Protein AF-A0A0C2C5H7-F1 (afdb_monomer_lite)

Structure (mmCIF, N/CA/C/O backbone):
data_AF-A0A0C2C5H7-F1
#
_entry.id   AF-A0A0C2C5H7-F1
#
loop_
_atom_site.group_PDB
_atom_site.id
_atom_site.type_symbol
_atom_site.label_atom_id
_atom_site.label_alt_id
_atom_site.label_comp_id
_atom_site.label_asym_id
_atom_site.label_entity_id
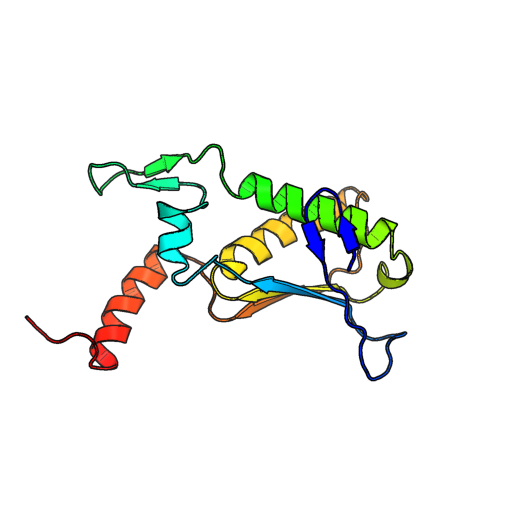_atom_site.label_seq_id
_atom_site.pdbx_PDB_ins_code
_atom_site.Cartn_x
_atom_site.Cartn_y
_atom_site.Cartn_z
_atom_site.occupancy
_atom_site.B_iso_or_equiv
_atom_site.auth_seq_id
_atom_site.auth_comp_id
_atom_site.auth_asym_id
_atom_site.auth_atom_id
_atom_site.pdbx_PDB_model_num
ATOM 1 N N . MET A 1 1 ? -20.320 2.609 -4.267 1.00 34.03 1 MET A N 1
ATOM 2 C CA . MET A 1 1 ? -19.241 3.457 -4.815 1.00 34.03 1 MET A CA 1
ATOM 3 C C . MET A 1 1 ? -19.063 4.592 -3.831 1.00 34.03 1 MET A C 1
ATOM 5 O O . MET A 1 1 ? -20.042 5.288 -3.596 1.00 34.03 1 MET A O 1
ATOM 9 N N . VAL A 1 2 ? -17.906 4.703 -3.179 1.00 46.53 2 VAL A N 1
ATOM 10 C CA . VAL A 1 2 ? -17.656 5.758 -2.181 1.00 46.53 2 VAL A CA 1
ATOM 11 C C . VAL A 1 2 ? -16.604 6.710 -2.721 1.00 46.53 2 VAL A C 1
ATOM 13 O O . VAL A 1 2 ? -15.557 6.273 -3.198 1.00 46.53 2 VAL A O 1
ATOM 16 N N . LEU A 1 3 ? -16.923 8.002 -2.671 1.00 36.12 3 LEU A N 1
ATOM 17 C CA . LEU A 1 3 ? -16.026 9.099 -3.013 1.00 36.12 3 LEU A CA 1
ATOM 18 C C . LEU A 1 3 ? -15.372 9.596 -1.721 1.00 36.12 3 LEU A C 1
ATOM 20 O O . LEU A 1 3 ? -16.047 10.167 -0.869 1.00 36.12 3 LEU A O 1
ATOM 24 N N . THR A 1 4 ? -14.069 9.389 -1.579 1.00 53.34 4 THR A N 1
ATOM 25 C CA . THR A 1 4 ? -13.258 9.946 -0.483 1.00 53.34 4 THR A CA 1
ATOM 26 C C . THR A 1 4 ? -12.302 10.963 -1.085 1.00 53.34 4 THR A C 1
ATOM 28 O O . THR A 1 4 ? -11.502 10.564 -1.922 1.00 53.34 4 THR A O 1
ATOM 31 N N . ARG A 1 5 ? -12.418 12.258 -0.749 1.00 55.91 5 ARG A N 1
ATOM 32 C CA . ARG A 1 5 ? -11.553 13.374 -1.217 1.00 55.91 5 ARG A CA 1
ATOM 33 C C . ARG A 1 5 ? -10.880 13.174 -2.598 1.00 55.91 5 ARG A C 1
ATOM 35 O O . ARG A 1 5 ? -9.675 13.345 -2.738 1.00 55.91 5 ARG A O 1
ATOM 42 N N . GLY A 1 6 ? -11.661 12.822 -3.625 1.00 53.81 6 GLY A N 1
ATOM 43 C CA . GLY A 1 6 ? -11.188 12.669 -5.012 1.00 53.81 6 GLY A CA 1
ATOM 44 C C . GLY A 1 6 ? -10.783 11.254 -5.459 1.00 53.81 6 GLY A C 1
ATOM 45 O O . GLY A 1 6 ? -10.588 11.046 -6.652 1.00 53.81 6 GLY A O 1
ATOM 46 N N . ALA A 1 7 ? -10.725 10.269 -4.562 1.00 62.41 7 ALA A N 1
ATOM 47 C CA . ALA A 1 7 ? -10.512 8.862 -4.893 1.00 62.41 7 ALA A CA 1
ATOM 48 C C . ALA A 1 7 ? -11.844 8.104 -5.001 1.00 62.41 7 ALA A C 1
ATOM 50 O O . ALA A 1 7 ? -12.708 8.177 -4.119 1.00 62.41 7 ALA A O 1
ATOM 51 N N . LEU A 1 8 ? -11.995 7.352 -6.092 1.00 61.34 8 LEU A N 1
ATOM 52 C CA . LEU A 1 8 ? -13.116 6.447 -6.296 1.00 61.34 8 LEU A CA 1
ATOM 53 C C . LEU A 1 8 ? -12.782 5.075 -5.713 1.00 61.34 8 LEU A C 1
ATOM 55 O O . LEU A 1 8 ? -11.837 4.430 -6.161 1.00 61.34 8 LEU A O 1
ATOM 59 N N . SER A 1 9 ? -13.588 4.598 -4.766 1.00 69.94 9 SER A N 1
ATOM 60 C CA . SER A 1 9 ? -13.434 3.251 -4.212 1.00 69.94 9 SER A CA 1
ATOM 61 C C . SER A 1 9 ? -14.691 2.398 -4.395 1.00 69.94 9 SER A C 1
ATOM 63 O O . SER A 1 9 ? -15.840 2.870 -4.363 1.00 69.94 9 SER A O 1
ATOM 65 N N . ARG A 1 10 ? -14.466 1.095 -4.594 1.00 73.94 10 ARG A N 1
ATOM 66 C CA . ARG A 1 10 ? -15.503 0.062 -4.597 1.00 73.94 10 ARG A CA 1
ATOM 67 C C . ARG A 1 10 ? -15.180 -0.960 -3.514 1.00 73.94 10 ARG A C 1
ATOM 69 O O . ARG A 1 10 ? -14.193 -1.675 -3.620 1.00 73.94 10 ARG A O 1
ATOM 76 N N . LEU A 1 11 ? -16.047 -1.037 -2.510 1.00 84.00 11 LEU A N 1
ATOM 77 C CA . LEU A 1 11 ? -16.035 -2.094 -1.507 1.00 84.00 11 LEU A CA 1
ATOM 78 C C . LEU A 1 11 ? -16.887 -3.270 -1.998 1.00 84.00 11 LEU A C 1
ATOM 80 O O . LEU A 1 11 ? -17.994 -3.066 -2.503 1.00 84.00 11 LEU A O 1
ATOM 84 N N . VAL A 1 12 ? -16.366 -4.483 -1.852 1.00 82.94 12 VAL A N 1
ATOM 85 C CA . VAL A 1 12 ? -17.088 -5.739 -2.079 1.00 8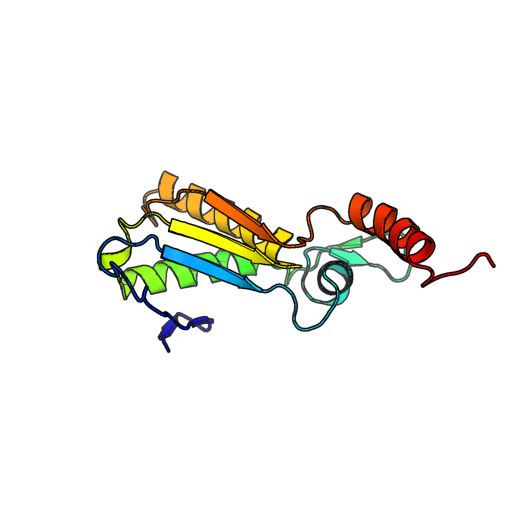2.94 12 VAL A CA 1
ATOM 86 C C . VAL A 1 12 ? -16.851 -6.607 -0.851 1.00 82.94 12 VAL A C 1
ATOM 88 O O . VAL A 1 12 ? -15.703 -6.880 -0.508 1.00 82.94 12 VAL A O 1
ATOM 91 N N . GLU A 1 13 ? -17.921 -6.988 -0.158 1.00 86.81 13 GLU A N 1
ATOM 92 C CA . GLU A 1 13 ? -17.813 -7.807 1.048 1.00 86.81 13 GLU A CA 1
ATOM 93 C C . GLU A 1 13 ? -17.568 -9.282 0.715 1.00 86.81 13 GLU A C 1
ATOM 95 O O . GLU A 1 13 ? -17.927 -9.771 -0.360 1.00 86.81 13 GLU A O 1
ATOM 100 N N . SER A 1 14 ? -16.962 -10.000 1.662 1.00 86.88 14 SER A N 1
ATOM 101 C CA . SER A 1 14 ? -16.786 -11.445 1.550 1.00 86.88 14 SER A CA 1
ATOM 102 C C . SER A 1 14 ? -18.140 -12.148 1.442 1.00 86.88 14 SER A C 1
ATOM 104 O O . SER A 1 14 ? -19.055 -11.862 2.212 1.00 86.88 14 SER A O 1
ATOM 106 N N . GLN A 1 15 ? -18.242 -13.125 0.540 1.00 83.69 15 GLN A N 1
ATOM 107 C CA . GLN A 1 15 ? -19.446 -13.951 0.388 1.00 83.69 15 GLN A CA 1
ATOM 108 C C . GLN A 1 15 ? -19.703 -14.837 1.617 1.00 83.69 15 GLN A C 1
ATOM 110 O O . GLN A 1 15 ? -20.844 -15.191 1.891 1.00 83.69 15 GLN A O 1
ATOM 115 N N . ASN A 1 16 ? -18.649 -15.152 2.379 1.00 81.00 16 ASN A N 1
ATOM 116 C CA . ASN A 1 16 ? -18.713 -15.949 3.600 1.00 81.00 16 ASN A CA 1
ATOM 117 C C . ASN A 1 16 ? -18.083 -15.180 4.764 1.00 81.00 16 ASN A C 1
ATOM 119 O O . ASN A 1 16 ? -17.002 -14.606 4.622 1.00 81.00 16 ASN A O 1
ATOM 123 N N . TYR A 1 17 ? -18.736 -15.189 5.927 1.00 86.31 17 TYR A N 1
ATOM 124 C CA . TYR A 1 17 ? -18.222 -14.567 7.154 1.00 86.31 17 TYR A CA 1
ATOM 125 C C . TYR A 1 17 ? -17.851 -13.078 7.000 1.00 86.31 17 TYR A C 1
ATOM 127 O O . TYR A 1 17 ? -16.843 -12.624 7.539 1.00 86.31 17 TYR A O 1
ATOM 135 N N . ALA A 1 18 ? -18.664 -12.284 6.289 1.00 83.44 18 ALA A N 1
ATOM 136 C CA . ALA A 1 18 ? -18.424 -10.847 6.080 1.00 83.44 18 ALA A CA 1
ATOM 137 C C . ALA A 1 18 ? -18.148 -10.073 7.391 1.00 83.44 18 ALA A C 1
ATOM 139 O O . ALA A 1 18 ? -17.342 -9.139 7.429 1.00 83.44 18 ALA A O 1
ATOM 140 N N . SER A 1 19 ? -18.749 -10.509 8.505 1.00 85.88 19 SER A N 1
ATOM 141 C CA . SER A 1 19 ? -18.575 -9.932 9.842 1.00 85.88 19 SER A CA 1
ATOM 142 C C . SER A 1 19 ? -17.256 -10.287 10.553 1.00 85.88 19 SER A C 1
ATOM 144 O O . SER A 1 19 ? -16.946 -9.652 11.561 1.00 85.88 19 SER A O 1
ATOM 146 N N . THR A 1 20 ? -16.446 -11.217 10.035 1.00 89.00 20 THR A N 1
ATOM 147 C CA . THR A 1 20 ? -15.126 -11.560 10.614 1.00 89.00 20 THR A CA 1
ATOM 148 C C . THR A 1 20 ? -13.974 -11.628 9.608 1.00 89.00 20 THR A C 1
ATOM 150 O O . THR A 1 20 ? -12.822 -11.528 10.021 1.00 89.00 20 THR A O 1
ATOM 153 N N . ALA A 1 21 ? -14.256 -11.708 8.304 1.00 92.69 21 ALA A N 1
ATOM 154 C CA . ALA A 1 21 ? -13.246 -11.736 7.249 1.00 92.69 21 ALA A CA 1
ATOM 155 C C . ALA A 1 21 ? -12.252 -10.548 7.319 1.00 92.69 21 ALA A C 1
ATOM 157 O O . ALA A 1 21 ? -12.647 -9.435 7.698 1.00 92.69 21 ALA A O 1
ATOM 158 N N . PRO A 1 22 ? -10.977 -10.750 6.941 1.00 94.31 22 PRO A N 1
ATOM 159 C CA . PRO A 1 22 ? -10.012 -9.665 6.783 1.00 94.31 22 PRO A CA 1
ATOM 160 C C . PRO A 1 22 ? -10.461 -8.621 5.756 1.00 94.31 22 PRO A C 1
ATOM 162 O O . PRO A 1 22 ? -11.213 -8.922 4.828 1.00 94.31 22 PRO A O 1
ATOM 165 N N . LEU A 1 23 ? -9.956 -7.397 5.901 1.00 94.25 23 LEU A N 1
ATOM 166 C CA . LEU A 1 23 ? -10.095 -6.339 4.907 1.00 94.25 23 LEU A CA 1
ATOM 167 C C . LEU A 1 23 ? -8.826 -6.270 4.054 1.00 94.25 23 LEU A C 1
ATOM 169 O O . LEU A 1 23 ? -7.713 -6.177 4.573 1.00 94.25 23 LEU A O 1
ATOM 173 N N . LEU A 1 24 ? -9.003 -6.261 2.737 1.00 92.00 24 LEU A N 1
ATOM 174 C CA . LEU A 1 24 ? -7.912 -6.197 1.775 1.00 92.00 24 LEU A CA 1
ATOM 175 C C . LEU A 1 24 ? -8.086 -4.975 0.873 1.00 92.00 24 LEU A C 1
ATOM 177 O O . LEU A 1 24 ? -9.121 -4.808 0.230 1.00 92.00 24 LEU A O 1
ATOM 181 N N . LEU A 1 25 ? -7.060 -4.126 0.827 1.00 90.56 25 LEU A N 1
ATOM 182 C CA . LEU A 1 25 ? -6.942 -3.048 -0.150 1.00 90.56 25 LEU A CA 1
ATOM 183 C C . LEU A 1 25 ? -6.162 -3.559 -1.363 1.00 90.56 25 LEU A C 1
ATOM 185 O O . LEU A 1 25 ? -5.070 -4.100 -1.200 1.00 90.56 25 LEU A O 1
ATOM 189 N N . TRP A 1 26 ? -6.701 -3.361 -2.564 1.00 81.44 26 TRP A N 1
ATOM 190 C CA . TRP A 1 26 ? -6.034 -3.691 -3.824 1.00 81.44 26 TRP A CA 1
ATOM 191 C C . TRP A 1 26 ? -5.673 -2.422 -4.599 1.00 81.44 26 TRP A C 1
ATOM 193 O O . TRP A 1 26 ? -6.548 -1.605 -4.890 1.00 81.44 26 TRP A O 1
ATOM 203 N N . LEU A 1 27 ? -4.397 -2.280 -4.960 1.00 80.19 27 LEU A N 1
ATOM 204 C CA . LEU A 1 27 ? -3.866 -1.185 -5.769 1.00 80.19 27 LEU A CA 1
ATOM 205 C C . LEU A 1 27 ? -3.249 -1.737 -7.057 1.00 80.19 27 LEU A C 1
ATOM 207 O O . LEU A 1 27 ? -2.208 -2.395 -7.034 1.00 80.19 27 LEU A O 1
ATOM 211 N N . ASN A 1 28 ? -3.865 -1.434 -8.195 1.00 70.62 28 ASN A N 1
ATOM 212 C CA . ASN A 1 28 ? -3.220 -1.670 -9.484 1.00 70.62 28 ASN A CA 1
ATOM 213 C C . ASN A 1 28 ? -2.093 -0.652 -9.703 1.00 70.62 28 ASN A C 1
ATOM 215 O O . ASN A 1 28 ? -2.168 0.474 -9.214 1.00 70.62 28 ASN A O 1
ATOM 219 N N . GLY A 1 29 ? -1.063 -1.044 -10.452 1.00 69.81 29 GLY A N 1
ATOM 220 C CA . GLY A 1 29 ? -0.093 -0.115 -11.026 1.00 69.81 29 GLY A CA 1
ATOM 221 C C . GLY A 1 29 ? -0.657 0.681 -12.211 1.00 69.81 29 GLY A C 1
ATOM 222 O O . GLY A 1 29 ? -1.865 0.710 -12.432 1.00 69.81 29 GLY A O 1
ATOM 223 N N . GLY A 1 30 ? 0.220 1.263 -13.034 1.00 63.66 30 GLY A N 1
ATOM 224 C CA . GLY A 1 30 ? -0.190 1.956 -14.268 1.00 63.66 30 GLY A CA 1
ATOM 225 C C . GLY A 1 30 ? -0.950 3.272 -14.029 1.00 63.66 30 GLY A C 1
ATOM 226 O O . GLY A 1 30 ? -1.109 3.686 -12.880 1.00 63.66 30 GLY A O 1
ATOM 227 N N . PRO A 1 31 ? -1.366 3.969 -15.104 1.00 46.75 31 PRO A N 1
ATOM 228 C CA . PRO A 1 31 ? -2.284 3.439 -16.117 1.00 46.75 31 PRO A CA 1
ATOM 229 C C . PRO A 1 31 ? -1.599 2.979 -17.415 1.00 46.75 31 PRO A C 1
ATOM 231 O O . PRO A 1 31 ? -1.055 3.782 -18.156 1.00 46.75 31 PRO A O 1
ATOM 234 N N . GLY A 1 32 ? -1.717 1.687 -17.742 1.00 45.31 32 GLY A N 1
ATOM 235 C CA . GLY A 1 32 ? -1.314 1.151 -19.049 1.00 45.31 32 GLY A CA 1
ATOM 236 C C . GLY A 1 32 ? 0.182 0.833 -19.200 1.00 45.31 32 GLY A C 1
ATOM 237 O O . GLY A 1 32 ? 0.940 1.594 -19.777 1.00 45.31 32 GLY A O 1
ATOM 238 N N . SER A 1 33 ? 0.572 -0.375 -18.785 1.00 49.62 33 SER A N 1
ATOM 239 C CA . SER A 1 33 ? 1.634 -1.169 -19.433 1.00 49.62 33 SER A CA 1
ATOM 240 C C . SER A 1 33 ? 3.068 -0.604 -19.480 1.00 49.62 33 SER A C 1
ATOM 242 O O . SER A 1 33 ? 3.615 -0.353 -20.548 1.00 49.62 33 SER A O 1
ATOM 244 N N . SER A 1 34 ? 3.720 -0.530 -18.315 1.00 46.66 34 SER A N 1
ATOM 245 C CA . SER A 1 34 ? 5.121 -0.926 -18.027 1.00 46.66 34 SER A CA 1
ATOM 246 C C . SER A 1 34 ? 5.575 -0.175 -16.783 1.00 46.66 34 SER A C 1
ATOM 248 O O . SER A 1 34 ? 5.738 1.043 -16.823 1.00 46.66 34 SER A O 1
ATOM 250 N N . SER A 1 35 ? 5.804 -0.878 -15.674 1.00 53.38 35 SER A N 1
ATOM 251 C CA . SER A 1 35 ? 6.094 -0.233 -14.388 1.00 53.38 35 SER A CA 1
ATOM 252 C C . SER A 1 35 ? 7.329 0.690 -14.426 1.00 53.38 35 SER A C 1
ATOM 254 O O . SER A 1 35 ? 7.355 1.710 -13.746 1.00 53.38 35 SER A O 1
ATOM 256 N N . VAL A 1 36 ? 8.319 0.394 -15.278 1.00 51.19 36 VAL A N 1
ATOM 257 C CA . VAL A 1 36 ? 9.514 1.236 -15.486 1.00 51.19 36 VAL A CA 1
ATOM 258 C C . VAL A 1 36 ? 9.212 2.498 -16.305 1.00 51.19 36 VAL A C 1
ATOM 260 O O . VAL A 1 36 ? 9.756 3.563 -16.014 1.00 51.19 36 VAL A O 1
ATOM 263 N N . TRP A 1 37 ? 8.324 2.403 -17.300 1.00 50.19 37 TRP A N 1
ATOM 264 C CA . TRP A 1 37 ? 7.886 3.555 -18.094 1.00 50.19 37 TRP A CA 1
ATOM 265 C C . TRP A 1 37 ? 7.047 4.490 -17.219 1.00 50.19 37 TRP A C 1
ATOM 267 O O . TRP A 1 37 ? 7.400 5.651 -17.047 1.00 50.19 37 TRP A O 1
ATOM 277 N N . GLY A 1 38 ? 6.056 3.961 -16.496 1.00 50.84 38 GLY A N 1
ATOM 278 C CA . GLY A 1 38 ? 5.284 4.752 -15.533 1.00 50.84 38 GLY A CA 1
ATOM 279 C C . GLY A 1 38 ? 6.146 5.466 -14.480 1.00 50.84 38 GLY A C 1
ATOM 280 O O . GLY A 1 38 ? 5.883 6.612 -14.114 1.00 50.84 38 GLY A O 1
ATOM 281 N N . MET A 1 39 ? 7.255 4.855 -14.051 1.00 54.50 39 MET A N 1
ATOM 282 C CA . MET A 1 39 ? 8.200 5.476 -13.115 1.00 54.50 39 MET A CA 1
ATOM 283 C C . MET A 1 39 ? 8.929 6.687 -13.703 1.00 54.50 39 MET A C 1
ATOM 285 O O . MET A 1 39 ? 9.029 7.723 -13.054 1.00 54.50 39 MET A O 1
ATOM 289 N N . LEU A 1 40 ? 9.480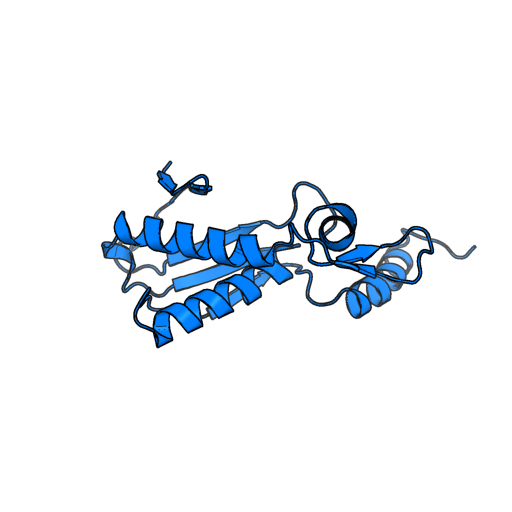 6.548 -14.908 1.00 51.38 40 LEU A N 1
ATOM 290 C CA . LEU A 1 40 ? 10.398 7.529 -15.492 1.00 51.38 40 LEU A CA 1
ATOM 291 C C . LEU A 1 40 ? 9.675 8.555 -16.370 1.00 51.38 40 LEU A C 1
ATOM 293 O O . LEU A 1 40 ? 10.127 9.692 -16.509 1.00 51.38 40 LEU A O 1
ATOM 297 N N . THR A 1 41 ? 8.540 8.186 -16.956 1.00 48.44 41 THR A N 1
ATOM 298 C CA . THR A 1 41 ? 7.830 8.976 -17.970 1.00 48.44 41 THR A CA 1
ATOM 299 C C . THR A 1 41 ? 6.371 9.264 -17.622 1.00 48.44 41 THR A C 1
ATOM 301 O O . THR A 1 41 ? 5.793 10.140 -18.264 1.00 48.44 41 THR A O 1
ATOM 304 N N . GLU A 1 42 ? 5.829 8.736 -16.518 1.00 54.72 42 GLU A N 1
ATOM 305 C CA . GLU A 1 42 ? 4.514 9.160 -16.005 1.00 54.72 42 GLU A CA 1
ATOM 306 C C . GLU A 1 42 ? 4.604 9.880 -14.663 1.00 54.72 42 GLU A C 1
ATOM 308 O O . GLU A 1 42 ? 4.446 11.093 -14.641 1.00 54.72 42 GLU A O 1
ATOM 313 N N . ASN A 1 43 ? 4.854 9.193 -13.547 1.00 51.66 43 ASN A N 1
ATOM 314 C CA . ASN A 1 43 ? 4.545 9.756 -12.226 1.00 51.66 43 ASN A CA 1
ATOM 315 C C . ASN A 1 43 ? 5.550 9.417 -11.110 1.00 51.66 43 ASN A C 1
ATOM 317 O O . ASN A 1 43 ? 5.360 9.809 -9.955 1.00 51.66 43 ASN A O 1
ATOM 321 N N . GLY A 1 44 ? 6.626 8.692 -11.418 1.00 56.09 44 GLY A N 1
ATOM 322 C CA . GLY A 1 44 ? 7.648 8.375 -10.425 1.00 56.09 44 GLY A CA 1
ATOM 323 C C . GLY A 1 44 ? 8.450 9.601 -9.967 1.00 56.09 44 GLY A C 1
ATOM 324 O O . GLY A 1 44 ? 8.318 10.695 -10.524 1.00 56.09 44 GLY A O 1
ATOM 325 N N . PRO A 1 45 ? 9.278 9.435 -8.920 1.00 56.03 45 PRO A N 1
ATOM 326 C CA . PRO A 1 45 ? 9.976 10.533 -8.253 1.00 56.03 45 PRO A CA 1
ATOM 327 C C . PRO A 1 45 ? 11.059 11.206 -9.092 1.00 56.03 45 PRO A C 1
ATOM 329 O O . PRO A 1 45 ? 11.486 12.309 -8.758 1.00 56.03 45 PRO A O 1
ATOM 332 N N . PHE A 1 46 ? 11.486 10.573 -10.182 1.00 63.62 46 PHE A N 1
ATOM 333 C CA . PHE A 1 46 ? 12.589 11.041 -11.004 1.00 63.62 46 PHE A CA 1
ATOM 334 C C . PHE A 1 46 ? 12.289 10.854 -12.488 1.00 63.62 46 PHE A C 1
ATOM 336 O O . PHE A 1 46 ? 11.678 9.867 -12.893 1.00 63.62 46 PHE A O 1
ATOM 343 N N . ARG A 1 47 ? 12.752 11.803 -13.298 1.00 65.44 47 ARG A N 1
ATOM 344 C CA . ARG A 1 47 ? 12.615 11.830 -14.755 1.00 65.44 47 ARG A CA 1
ATOM 345 C C . ARG A 1 47 ? 13.991 11.780 -15.414 1.00 65.44 47 ARG A C 1
ATOM 347 O O . ARG A 1 47 ? 14.912 12.410 -14.894 1.00 65.44 47 ARG A O 1
ATOM 354 N N . PRO A 1 48 ? 14.154 11.090 -16.551 1.00 67.44 48 PRO A N 1
ATOM 355 C CA . PRO A 1 48 ? 15.402 11.107 -17.297 1.00 67.44 48 PRO A CA 1
ATOM 356 C C . PRO A 1 48 ? 15.617 12.465 -17.969 1.00 67.44 48 PRO A C 1
ATOM 358 O O . PRO A 1 48 ? 14.718 13.013 -18.608 1.00 67.44 48 PRO A O 1
ATOM 361 N N . ASN A 1 49 ? 16.828 13.002 -17.841 1.00 74.50 49 ASN A N 1
ATOM 362 C CA . ASN A 1 49 ? 17.265 14.146 -18.631 1.00 74.50 49 ASN A CA 1
ATOM 363 C C . ASN A 1 49 ? 17.491 13.739 -20.094 1.00 74.50 49 ASN A C 1
ATOM 365 O O . ASN A 1 49 ? 17.690 12.568 -20.423 1.00 74.50 49 ASN A O 1
ATOM 369 N N . LYS A 1 50 ? 17.523 14.737 -20.989 1.00 76.44 50 LYS A N 1
ATOM 370 C CA . LYS A 1 50 ? 17.799 14.542 -22.428 1.00 76.44 50 LYS A CA 1
ATOM 371 C C . LYS A 1 50 ? 19.152 13.875 -22.711 1.00 76.44 50 LYS A C 1
ATOM 373 O O . LYS A 1 50 ? 19.356 13.369 -23.806 1.00 76.44 50 LYS A O 1
ATOM 378 N N . ASP A 1 51 ? 20.068 13.896 -21.746 1.00 75.19 51 ASP A N 1
ATOM 379 C CA . ASP A 1 51 ? 21.385 13.269 -21.844 1.00 75.19 51 ASP A CA 1
ATOM 380 C C . ASP A 1 51 ? 21.348 11.734 -21.728 1.00 75.19 51 ASP A C 1
ATOM 382 O O . ASP A 1 51 ? 22.360 11.085 -21.996 1.00 75.19 51 ASP A O 1
ATOM 386 N N . GLY A 1 52 ? 20.211 11.155 -21.318 1.00 69.25 52 GLY A N 1
ATOM 387 C CA . GLY A 1 52 ? 20.042 9.720 -21.085 1.00 69.25 52 GLY A CA 1
ATOM 388 C C . GLY A 1 52 ? 20.914 9.155 -19.958 1.00 69.25 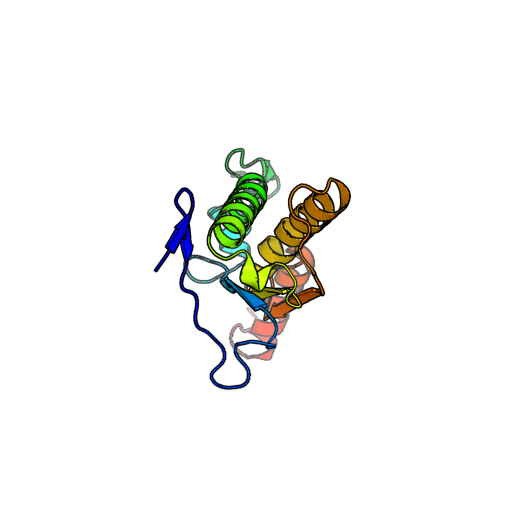52 GLY A C 1
ATOM 389 O O . GLY A 1 52 ? 21.049 7.939 -19.847 1.00 69.25 52 GLY A O 1
ATOM 390 N N . LYS A 1 53 ? 21.538 10.017 -19.146 1.00 67.56 53 LYS A N 1
ATOM 391 C CA . LYS A 1 53 ? 22.559 9.657 -18.147 1.00 67.56 53 LYS A CA 1
ATOM 392 C C . LYS A 1 53 ? 22.227 10.155 -16.749 1.00 67.56 53 LYS A C 1
ATOM 394 O O . LYS A 1 53 ? 22.663 9.541 -15.778 1.00 67.56 53 LYS A O 1
ATOM 399 N N . THR A 1 54 ? 21.484 11.251 -16.631 1.00 69.25 54 THR A N 1
ATOM 400 C CA . THR A 1 54 ? 21.140 11.860 -15.344 1.00 69.25 54 THR A CA 1
ATOM 401 C C . THR A 1 54 ? 19.627 11.939 -15.145 1.00 69.25 54 THR A C 1
ATOM 403 O O . THR A 1 54 ? 18.848 11.846 -16.096 1.00 69.25 54 THR A O 1
ATOM 406 N N . LEU A 1 55 ? 19.202 12.075 -13.886 1.00 72.31 55 LEU A N 1
ATOM 407 C CA . LEU A 1 55 ? 17.796 12.188 -13.501 1.00 72.31 55 LEU A CA 1
ATOM 408 C C . LEU A 1 55 ? 17.517 13.558 -12.864 1.00 72.31 55 LEU A C 1
ATOM 410 O O . LEU A 1 55 ? 18.380 14.091 -12.167 1.00 72.31 55 LEU A O 1
ATOM 414 N N . TYR A 1 56 ? 16.310 14.097 -13.050 1.00 73.06 56 TYR A N 1
ATOM 415 C CA . TYR A 1 56 ? 15.801 15.259 -12.310 1.00 73.06 56 TYR A CA 1
ATOM 416 C C . TYR A 1 56 ? 14.555 14.896 -11.495 1.00 73.06 56 TYR A C 1
ATOM 418 O O . TYR A 1 56 ? 13.809 13.985 -11.855 1.00 73.06 56 TYR A O 1
ATOM 426 N N . GLU A 1 57 ? 14.338 15.584 -10.373 1.00 67.50 57 GLU A N 1
ATOM 427 C CA . GLU A 1 57 ? 13.204 15.324 -9.482 1.00 67.50 57 GLU A CA 1
ATOM 428 C C . GLU A 1 57 ? 11.870 15.689 -10.144 1.00 67.50 57 GLU A C 1
ATOM 430 O O . GLU A 1 57 ? 11.697 16.763 -10.725 1.00 67.50 57 GLU A O 1
ATOM 435 N N . ASN A 1 58 ? 10.893 14.796 -10.013 1.00 65.31 58 ASN A N 1
ATOM 436 C CA . ASN A 1 58 ? 9.508 15.086 -10.329 1.00 65.31 58 ASN A CA 1
ATOM 437 C C . ASN A 1 58 ? 8.827 15.707 -9.099 1.00 65.31 58 ASN A C 1
ATOM 439 O O . ASN A 1 58 ? 8.407 14.995 -8.196 1.00 65.31 58 ASN A O 1
ATOM 443 N N . VAL A 1 59 ? 8.642 17.027 -9.064 1.00 57.84 59 VAL A N 1
ATOM 444 C CA . VAL A 1 59 ? 7.942 17.712 -7.946 1.00 57.84 59 VAL A CA 1
ATOM 445 C C . VAL A 1 59 ? 6.442 17.358 -7.829 1.00 57.84 59 VAL A C 1
ATOM 447 O O . VAL A 1 59 ? 5.765 17.719 -6.857 1.00 57.84 59 VAL A O 1
ATOM 450 N N . TYR A 1 60 ? 5.917 16.619 -8.810 1.00 58.94 60 TYR A N 1
ATOM 451 C CA . TYR A 1 60 ? 4.588 15.998 -8.817 1.00 58.94 60 TYR A CA 1
ATOM 452 C C . TYR A 1 60 ? 4.655 14.485 -8.539 1.00 58.94 60 TYR A C 1
ATOM 454 O O . TYR A 1 60 ? 3.752 13.737 -8.898 1.00 58.94 60 TYR A O 1
ATOM 462 N N . SER A 1 61 ? 5.750 14.037 -7.923 1.00 58.81 61 SER A N 1
ATOM 463 C CA . SER A 1 61 ? 6.019 12.657 -7.531 1.00 58.81 61 SER A CA 1
ATOM 464 C C . SER A 1 61 ? 4.930 12.057 -6.647 1.00 58.81 61 SER A C 1
ATOM 466 O O . SER A 1 61 ? 4.299 12.707 -5.812 1.00 58.81 61 SER A O 1
ATOM 468 N N . TRP A 1 62 ? 4.793 10.746 -6.772 1.00 53.84 62 TRP A N 1
ATOM 469 C CA . TRP A 1 62 ? 3.920 9.900 -5.974 1.00 53.84 62 TRP A CA 1
ATOM 470 C C . TRP A 1 62 ? 4.288 9.738 -4.491 1.00 53.84 62 TRP A C 1
ATOM 472 O O . TRP A 1 62 ? 3.578 9.034 -3.772 1.00 53.84 62 TRP A O 1
ATOM 482 N N . ASN A 1 63 ? 5.301 10.440 -3.966 1.00 56.38 63 ASN A N 1
ATOM 483 C CA . ASN A 1 63 ? 5.343 10.688 -2.517 1.00 56.38 63 ASN A CA 1
ATOM 484 C C . ASN A 1 63 ? 4.069 11.419 -2.048 1.00 56.38 63 ASN A C 1
ATOM 486 O O . ASN A 1 63 ? 3.539 11.069 -0.996 1.00 56.38 63 ASN A O 1
ATOM 490 N N . LYS A 1 64 ? 3.511 12.322 -2.869 1.00 63.94 64 LYS A N 1
ATOM 491 C CA . LYS A 1 64 ? 2.173 12.901 -2.653 1.00 63.94 64 LYS A CA 1
ATOM 492 C C . LYS A 1 64 ? 1.066 11.853 -2.749 1.00 63.94 64 LYS A C 1
ATOM 494 O O . LYS A 1 64 ? 0.162 11.852 -1.928 1.00 63.94 64 LYS A O 1
ATOM 499 N N . THR A 1 65 ? 1.176 10.899 -3.670 1.00 76.00 65 THR A N 1
ATOM 500 C CA . THR A 1 65 ? 0.186 9.821 -3.836 1.00 76.00 65 THR A CA 1
ATOM 501 C C . THR A 1 65 ? 0.131 8.870 -2.646 1.00 76.00 65 THR A C 1
ATOM 503 O O . THR A 1 65 ? -0.945 8.395 -2.300 1.00 76.00 65 THR A O 1
ATOM 506 N N . ALA A 1 66 ? 1.247 8.617 -1.957 1.00 83.25 66 ALA A N 1
ATOM 507 C CA . ALA A 1 66 ? 1.212 7.865 -0.702 1.00 83.25 66 ALA A CA 1
ATOM 508 C C . ALA A 1 66 ? 0.420 8.611 0.389 1.00 83.25 66 ALA A C 1
ATOM 510 O O . ALA A 1 66 ? -0.357 7.985 1.110 1.00 83.25 66 ALA A O 1
ATOM 511 N N . ASP A 1 67 ? 0.580 9.935 0.489 1.00 87.94 67 ASP A N 1
ATOM 512 C CA . ASP A 1 67 ? -0.186 10.774 1.418 1.00 87.94 67 ASP A CA 1
ATOM 513 C C . ASP A 1 67 ? -1.666 10.893 1.023 1.00 87.94 67 ASP A C 1
ATOM 515 O O . ASP A 1 67 ? -2.542 10.814 1.883 1.00 87.94 67 ASP A O 1
ATOM 519 N N . GLU A 1 68 ? -1.971 11.032 -0.265 1.00 84.38 68 GLU A N 1
ATOM 520 C CA . GLU A 1 68 ? -3.341 11.053 -0.790 1.00 84.38 68 GLU A CA 1
ATOM 521 C C . GLU A 1 68 ? -4.056 9.721 -0.546 1.00 84.38 68 GLU A C 1
ATOM 523 O O . GLU A 1 68 ? -5.158 9.714 0.002 1.00 84.38 68 GLU A O 1
ATOM 528 N N . ASN A 1 69 ? -3.408 8.591 -0.850 1.00 87.12 69 ASN A N 1
ATOM 529 C CA . ASN A 1 69 ? -3.938 7.256 -0.564 1.00 87.12 69 ASN A CA 1
ATOM 530 C C . ASN A 1 69 ? -4.144 7.041 0.940 1.00 87.12 69 ASN A C 1
ATOM 532 O O . ASN A 1 69 ? -5.140 6.448 1.351 1.00 87.12 69 ASN A O 1
ATOM 536 N N . TYR A 1 70 ? -3.233 7.544 1.777 1.00 92.69 70 TYR A N 1
ATOM 537 C CA . TYR A 1 70 ? -3.381 7.494 3.230 1.00 92.69 70 TYR A CA 1
ATOM 538 C C . TYR A 1 70 ? -4.562 8.348 3.719 1.00 92.69 70 TYR A C 1
ATOM 540 O O . TYR A 1 70 ? -5.340 7.901 4.561 1.00 92.69 70 TYR A O 1
ATOM 548 N N . ASN A 1 71 ? -4.760 9.546 3.164 1.00 91.50 71 ASN A N 1
ATOM 549 C CA . ASN A 1 71 ? -5.920 10.383 3.478 1.00 91.50 71 ASN A CA 1
ATOM 550 C C . ASN A 1 71 ? -7.236 9.739 3.021 1.00 91.50 71 ASN A C 1
ATOM 552 O O . ASN A 1 71 ? -8.190 9.711 3.795 1.00 91.50 71 ASN A O 1
ATOM 556 N N . ALA A 1 72 ? -7.273 9.152 1.823 1.00 88.94 72 ALA A N 1
ATOM 557 C CA . ALA A 1 72 ? -8.426 8.391 1.346 1.00 88.94 72 ALA A CA 1
ATOM 558 C C . ALA A 1 72 ? -8.733 7.192 2.259 1.00 88.94 72 ALA A C 1
ATOM 560 O O . ALA A 1 72 ? -9.896 6.892 2.517 1.00 88.94 72 ALA A O 1
ATOM 561 N N . LEU A 1 73 ? -7.703 6.537 2.804 1.00 92.50 73 LEU A N 1
ATOM 562 C CA . LEU A 1 73 ? -7.871 5.446 3.759 1.00 92.50 73 LEU A CA 1
ATOM 563 C C . LEU A 1 73 ? -8.459 5.931 5.093 1.00 92.50 73 LEU A C 1
ATOM 565 O O . LEU A 1 73 ? -9.359 5.286 5.631 1.00 92.50 73 LEU A O 1
ATOM 569 N N . LYS A 1 74 ? -8.004 7.079 5.611 1.00 93.69 74 LYS A N 1
ATOM 570 C CA . LYS A 1 74 ? -8.611 7.710 6.797 1.00 93.69 74 LYS A CA 1
ATOM 571 C C . LYS A 1 74 ? -10.088 8.025 6.564 1.00 93.69 74 LYS A C 1
ATOM 573 O O . LYS A 1 74 ? -10.923 7.666 7.392 1.00 93.69 74 LYS A O 1
ATOM 578 N N . ASP A 1 75 ? -10.414 8.626 5.423 1.00 91.69 75 ASP A N 1
ATOM 579 C CA . ASP A 1 75 ? -11.798 8.920 5.044 1.00 91.69 75 ASP A CA 1
ATOM 580 C C . ASP A 1 75 ? -12.631 7.629 4.931 1.00 91.69 75 ASP A C 1
ATOM 582 O O . ASP A 1 75 ? -13.745 7.560 5.450 1.00 91.69 75 ASP A O 1
ATOM 586 N N . PHE A 1 76 ? -12.081 6.571 4.321 1.00 92.12 76 PHE A N 1
ATOM 587 C CA . PHE A 1 76 ? -12.738 5.265 4.220 1.00 92.12 76 PHE A CA 1
ATOM 588 C C . PHE A 1 76 ? -13.096 4.705 5.601 1.00 92.12 76 PHE A C 1
ATOM 590 O O . PHE A 1 76 ? -14.241 4.316 5.826 1.00 92.12 76 PHE A O 1
ATOM 597 N N . PHE A 1 77 ? -12.154 4.697 6.546 1.00 93.38 77 PHE A N 1
ATOM 598 C CA . PHE A 1 77 ? -12.408 4.191 7.896 1.00 93.38 77 PHE A CA 1
ATOM 599 C C . PHE A 1 77 ? -13.293 5.114 8.741 1.00 93.38 77 PHE A C 1
ATOM 601 O O . PHE A 1 77 ? -13.973 4.630 9.643 1.00 93.38 77 PHE A O 1
ATOM 608 N N . SER A 1 78 ? -13.347 6.412 8.431 1.00 92.44 78 SER A N 1
ATOM 609 C CA . SER A 1 78 ? -14.332 7.325 9.019 1.00 92.44 78 SER A CA 1
ATOM 610 C C . SER A 1 78 ? -15.761 6.989 8.580 1.00 92.44 78 SER A C 1
ATOM 612 O O . SER A 1 78 ? -16.691 7.165 9.363 1.00 92.44 78 SER A O 1
ATOM 614 N N . ILE A 1 79 ? -15.946 6.528 7.340 1.00 92.19 79 ILE A N 1
ATOM 615 C CA . ILE A 1 79 ? -17.254 6.127 6.795 1.00 92.19 79 ILE A CA 1
ATOM 616 C C . ILE A 1 79 ? -17.613 4.701 7.229 1.00 92.19 79 ILE A C 1
ATOM 618 O O . ILE A 1 79 ? -18.777 4.408 7.498 1.00 92.19 79 ILE A O 1
ATOM 622 N N . TYR A 1 80 ? -16.614 3.822 7.327 1.00 92.06 80 TYR A N 1
ATOM 623 C CA . TYR A 1 80 ? -16.780 2.414 7.675 1.00 92.06 80 TYR A CA 1
ATOM 624 C C . TYR A 1 80 ? -15.995 2.009 8.936 1.00 92.06 80 TYR A C 1
ATOM 626 O O . TYR A 1 80 ? -15.102 1.149 8.876 1.00 92.06 80 TYR A O 1
ATOM 634 N N . PRO A 1 81 ? -16.328 2.580 10.109 1.00 94.12 81 PRO A N 1
ATOM 635 C CA . PRO A 1 81 ? -15.596 2.329 11.350 1.00 94.12 81 PRO A CA 1
ATOM 636 C C . PRO A 1 81 ? -15.649 0.860 11.797 1.00 94.12 81 PRO A C 1
ATOM 638 O O . PRO A 1 81 ? -14.754 0.395 12.504 1.00 94.12 81 PRO A O 1
ATOM 641 N N . GLN A 1 82 ? -16.646 0.089 11.350 1.00 93.44 82 GLN A N 1
ATOM 642 C CA . GLN A 1 82 ? -16.774 -1.338 11.655 1.00 93.44 82 GLN A CA 1
ATOM 643 C C . GLN A 1 82 ? -15.606 -2.190 11.136 1.00 93.44 82 GLN A C 1
ATOM 645 O O . GLN A 1 82 ? -15.369 -3.278 11.666 1.00 93.44 82 GLN A O 1
ATOM 650 N N . TYR A 1 83 ? -14.861 -1.722 10.127 1.00 94.25 83 TYR A N 1
ATOM 651 C CA . TYR A 1 83 ? -13.708 -2.461 9.606 1.00 94.25 83 TYR A CA 1
ATOM 652 C C . TYR A 1 83 ? -12.390 -2.117 10.303 1.00 94.25 83 TYR A C 1
ATOM 654 O O . TYR A 1 83 ? -11.410 -2.823 10.093 1.00 94.25 83 TYR A O 1
ATOM 662 N N . LEU A 1 84 ? -12.342 -1.094 11.164 1.00 93.31 84 LEU A N 1
ATOM 663 C CA . LEU A 1 84 ? -11.094 -0.592 11.762 1.00 93.31 84 LEU A CA 1
ATOM 664 C C . LEU A 1 84 ? -10.324 -1.668 12.554 1.00 93.31 84 LEU A C 1
ATOM 666 O O . LEU A 1 84 ? -9.094 -1.679 12.586 1.00 93.31 84 LEU A O 1
ATOM 670 N N . ARG A 1 85 ? -11.058 -2.599 13.178 1.00 94.25 85 ARG A N 1
ATOM 671 C CA . ARG A 1 85 ? -10.492 -3.713 13.959 1.00 94.25 85 ARG A CA 1
ATOM 672 C C . ARG A 1 85 ? -10.185 -4.963 13.132 1.00 94.25 85 ARG A C 1
ATOM 674 O O . ARG A 1 85 ? -9.547 -5.881 13.652 1.00 94.25 85 ARG A O 1
ATOM 681 N N . ARG A 1 86 ? -10.638 -5.034 11.876 1.00 94.75 86 ARG A N 1
ATOM 682 C CA . ARG A 1 86 ? -10.363 -6.187 11.010 1.00 94.75 86 ARG A CA 1
ATOM 683 C C . ARG A 1 86 ? -8.889 -6.252 10.694 1.00 94.75 86 ARG A C 1
ATOM 685 O O . ARG A 1 86 ? -8.235 -5.224 10.556 1.00 94.75 86 ARG A O 1
ATOM 692 N N . GLU A 1 87 ? -8.395 -7.473 10.557 1.00 97.50 87 GLU A N 1
ATOM 693 C CA . GLU A 1 87 ? -7.076 -7.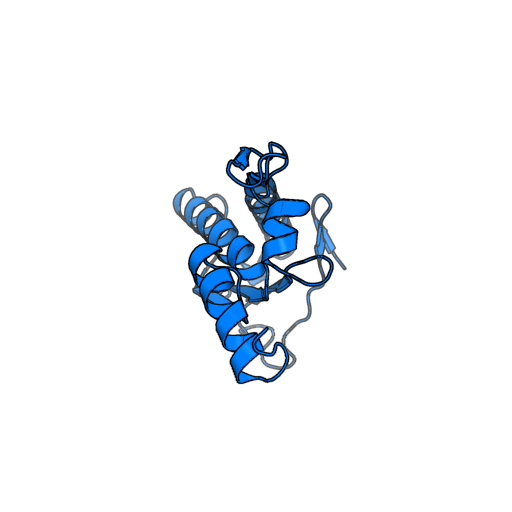685 9.985 1.00 97.50 87 GLU A CA 1
ATOM 694 C C . GLU A 1 87 ? -7.018 -7.000 8.625 1.00 97.50 87 GLU A C 1
ATOM 696 O O . GLU A 1 87 ? -7.852 -7.267 7.760 1.00 97.50 87 GLU A O 1
ATOM 701 N N . PHE A 1 88 ? -6.082 -6.069 8.476 1.00 97.19 88 PHE A N 1
ATOM 702 C CA . PHE A 1 88 ? -5.997 -5.208 7.311 1.00 97.19 88 PHE A CA 1
ATOM 703 C C . PHE A 1 88 ? -4.716 -5.490 6.531 1.00 97.19 88 PHE A C 1
ATOM 705 O O . PHE A 1 88 ? -3.616 -5.455 7.090 1.00 97.19 88 PHE A O 1
ATOM 712 N N . PHE A 1 89 ? -4.866 -5.741 5.233 1.00 96.94 89 PHE A N 1
ATOM 713 C CA . PHE A 1 89 ? -3.770 -6.020 4.311 1.00 96.94 89 PHE A CA 1
ATOM 714 C C . PHE A 1 89 ? -3.788 -5.035 3.145 1.00 96.94 89 PHE A C 1
ATOM 716 O O . PHE A 1 89 ? -4.850 -4.712 2.608 1.00 96.94 89 PHE A O 1
ATOM 723 N N . VAL A 1 90 ? -2.605 -4.590 2.720 1.00 95.56 90 VAL A N 1
ATOM 724 C CA . VAL A 1 90 ? -2.445 -3.756 1.522 1.00 95.56 90 VAL A CA 1
ATOM 725 C C . VAL A 1 90 ? -1.762 -4.575 0.443 1.00 95.56 90 VAL A C 1
ATOM 727 O O . VAL A 1 90 ? -0.669 -5.101 0.632 1.00 95.56 90 VAL A O 1
ATOM 730 N N . THR A 1 91 ? -2.409 -4.686 -0.703 1.00 91.62 91 THR A N 1
ATOM 731 C CA . THR A 1 91 ? -1.944 -5.517 -1.806 1.00 91.62 91 THR A CA 1
ATOM 732 C C . THR A 1 91 ? -1.928 -4.739 -3.106 1.00 91.62 91 THR A C 1
ATOM 734 O O . THR A 1 91 ? -2.628 -3.734 -3.249 1.00 91.62 91 THR A O 1
ATOM 737 N N . GLY A 1 92 ? -1.114 -5.177 -4.057 1.00 84.75 92 GLY A N 1
ATOM 738 C CA . GLY A 1 92 ? -1.082 -4.546 -5.364 1.00 84.75 92 GLY A CA 1
ATOM 739 C C . GLY A 1 92 ? -0.226 -5.275 -6.379 1.00 84.75 92 GLY A C 1
ATOM 740 O O . GLY A 1 92 ? 0.470 -6.234 -6.053 1.00 84.75 92 GLY A O 1
ATOM 741 N N . GLU A 1 93 ? -0.272 -4.792 -7.615 1.00 83.69 93 GLU A N 1
ATOM 742 C CA . GLU A 1 93 ? 0.406 -5.409 -8.755 1.00 83.69 93 GLU A CA 1
ATOM 743 C C . GLU A 1 93 ? 1.155 -4.369 -9.598 1.00 83.69 93 GLU A C 1
ATOM 745 O O . GLU A 1 93 ? 0.760 -3.202 -9.635 1.00 83.69 93 GLU A O 1
ATOM 750 N N . SER A 1 94 ? 2.217 -4.765 -10.310 1.00 83.94 94 SER A N 1
ATOM 751 C CA . SER A 1 94 ? 2.960 -3.889 -11.229 1.00 83.94 94 SER A CA 1
ATOM 752 C C . SER A 1 94 ? 3.563 -2.701 -10.468 1.00 83.94 94 SER A C 1
ATOM 754 O O . SER A 1 94 ? 4.380 -2.886 -9.566 1.00 83.94 94 SER A O 1
ATOM 756 N N . TYR A 1 95 ? 3.152 -1.467 -10.752 1.00 77.62 95 TYR A N 1
ATOM 757 C CA . TYR A 1 95 ? 3.572 -0.303 -9.970 1.00 77.62 95 TYR A CA 1
ATOM 758 C C . TYR A 1 95 ? 3.071 -0.319 -8.514 1.00 77.62 95 TYR A C 1
ATOM 760 O O . TYR A 1 95 ? 3.578 0.414 -7.665 1.00 77.62 95 TYR A O 1
ATOM 768 N N . GLY A 1 96 ? 2.161 -1.238 -8.176 1.00 78.75 96 GLY A N 1
ATOM 769 C CA . GLY A 1 96 ? 1.885 -1.635 -6.797 1.00 78.75 96 GLY A CA 1
ATOM 770 C C . GLY A 1 96 ? 3.157 -1.935 -5.994 1.00 78.75 96 GLY A C 1
ATOM 771 O O . GLY A 1 96 ? 3.177 -1.685 -4.793 1.00 78.75 96 GLY A O 1
ATOM 772 N N . GLY A 1 97 ? 4.253 -2.342 -6.648 1.00 83.00 97 GLY A N 1
ATOM 773 C CA . GLY A 1 97 ? 5.574 -2.475 -6.028 1.00 83.00 97 GLY A CA 1
ATOM 774 C C . GLY A 1 97 ? 6.138 -1.199 -5.390 1.00 83.00 97 GLY A C 1
ATOM 775 O O . GLY A 1 97 ? 6.880 -1.289 -4.417 1.00 83.00 97 GLY A O 1
ATOM 776 N N . VAL A 1 98 ? 5.722 -0.016 -5.845 1.00 84.94 98 VAL A N 1
ATOM 777 C CA . VAL A 1 98 ? 6.073 1.275 -5.232 1.00 84.94 98 VAL A CA 1
ATOM 778 C C . VAL A 1 98 ? 4.957 1.766 -4.311 1.00 84.94 98 VAL A C 1
ATOM 780 O O . VAL A 1 98 ? 5.230 2.247 -3.208 1.00 84.94 98 VAL A O 1
ATOM 783 N N . TYR A 1 99 ? 3.692 1.633 -4.719 1.00 84.00 99 TYR A N 1
ATOM 784 C CA . TYR A 1 99 ? 2.557 2.116 -3.926 1.00 84.00 99 TYR A CA 1
ATOM 785 C C . TYR A 1 99 ? 2.400 1.391 -2.599 1.00 84.00 99 TYR A C 1
ATOM 787 O O . TYR A 1 99 ? 2.220 2.026 -1.563 1.00 84.00 99 TYR A O 1
ATOM 795 N N . VAL A 1 100 ? 2.463 0.060 -2.627 1.00 91.12 100 VAL A N 1
ATOM 796 C CA . VAL A 1 100 ? 2.182 -0.772 -1.460 1.00 91.12 100 VAL A CA 1
ATOM 797 C C . VAL A 1 100 ? 3.200 -0.490 -0.350 1.00 91.12 100 VAL A C 1
ATOM 799 O O . VAL A 1 100 ? 2.760 -0.183 0.762 1.00 91.12 100 VAL A O 1
ATOM 802 N N . PRO A 1 101 ? 4.529 -0.470 -0.593 1.00 93.06 101 PRO A N 1
ATOM 803 C CA . PRO A 1 101 ? 5.490 -0.139 0.459 1.00 93.06 101 PRO A CA 1
ATOM 804 C C . PRO A 1 101 ? 5.398 1.314 0.941 1.00 93.06 101 PRO A C 1
ATOM 806 O O . PRO A 1 101 ? 5.481 1.567 2.145 1.00 93.06 101 PRO A O 1
ATOM 809 N N . THR A 1 102 ? 5.203 2.279 0.034 1.00 91.50 102 THR A N 1
ATOM 810 C CA . THR A 1 102 ? 5.148 3.705 0.409 1.00 91.50 102 THR A CA 1
ATOM 811 C C . THR A 1 102 ? 3.902 4.041 1.228 1.00 91.50 102 THR A C 1
ATOM 813 O O . THR A 1 102 ? 4.023 4.722 2.250 1.00 91.50 102 THR A O 1
ATOM 816 N N . LEU A 1 103 ? 2.734 3.505 0.860 1.00 92.94 103 LEU A N 1
ATOM 817 C CA . LEU A 1 103 ? 1.504 3.617 1.646 1.00 92.94 103 LEU A CA 1
ATOM 818 C C . LEU A 1 103 ? 1.629 2.886 2.987 1.00 92.94 103 LEU A C 1
ATOM 820 O O . LEU A 1 103 ? 1.267 3.440 4.021 1.00 92.94 103 LEU A O 1
ATOM 824 N N . SER A 1 104 ? 2.200 1.680 3.001 1.00 95.56 104 SER A N 1
ATOM 825 C CA . SER A 1 104 ? 2.390 0.909 4.239 1.00 95.56 104 SER A CA 1
ATOM 826 C C . SER A 1 104 ? 3.270 1.646 5.242 1.00 95.56 104 SER A C 1
ATOM 828 O O . SER A 1 104 ? 2.962 1.671 6.431 1.00 95.56 104 SER A O 1
ATOM 830 N N . ARG A 1 105 ? 4.315 2.338 4.772 1.00 95.38 105 ARG A N 1
ATOM 831 C CA . ARG A 1 105 ? 5.125 3.219 5.622 1.00 95.38 105 ARG A CA 1
ATOM 832 C C . ARG A 1 105 ? 4.280 4.326 6.260 1.00 95.38 105 ARG A C 1
ATOM 834 O O . ARG A 1 105 ? 4.461 4.613 7.440 1.00 95.38 105 ARG A O 1
ATOM 841 N N . ARG A 1 106 ? 3.368 4.950 5.506 1.00 95.19 106 ARG A N 1
ATOM 842 C CA . ARG A 1 106 ? 2.467 5.992 6.032 1.00 95.19 106 ARG A CA 1
ATOM 843 C C . ARG A 1 106 ? 1.447 5.429 7.019 1.00 95.19 106 ARG A C 1
ATOM 845 O O . ARG A 1 106 ? 1.258 6.035 8.067 1.00 95.19 106 ARG A O 1
ATOM 852 N N . ILE A 1 107 ? 0.887 4.248 6.756 1.00 96.38 107 ILE A N 1
ATOM 853 C CA . ILE A 1 107 ? -0.004 3.538 7.690 1.00 96.38 107 ILE A CA 1
ATOM 854 C C . ILE A 1 107 ? 0.713 3.244 9.009 1.00 96.38 107 ILE A C 1
ATOM 856 O O . ILE A 1 107 ? 0.186 3.566 10.068 1.00 96.38 107 ILE A O 1
ATOM 860 N N . LEU A 1 108 ? 1.931 2.695 8.965 1.00 97.12 108 LEU A N 1
ATOM 861 C CA . LEU A 1 108 ? 2.721 2.422 10.171 1.00 97.12 108 LEU A CA 1
ATOM 862 C C . LEU A 1 108 ? 3.003 3.697 10.975 1.00 97.12 108 LEU A C 1
ATOM 864 O O . LEU A 1 108 ? 2.914 3.682 12.201 1.00 97.12 108 LEU A O 1
ATOM 868 N N . GLN A 1 109 ? 3.292 4.811 10.295 1.00 96.56 109 GLN A N 1
ATOM 869 C CA . GLN A 1 109 ? 3.429 6.114 10.948 1.00 96.56 109 GLN A CA 1
ATOM 870 C C . GLN A 1 109 ? 2.117 6.560 11.604 1.00 96.56 109 GLN A C 1
ATOM 872 O O . GLN A 1 109 ? 2.150 6.985 12.753 1.00 96.56 109 GLN A O 1
ATOM 877 N N . GLY A 1 110 ? 0.982 6.404 10.921 1.00 96.44 110 GLY A N 1
ATOM 878 C CA . GLY A 1 110 ? -0.351 6.698 11.455 1.00 96.44 110 GLY A CA 1
ATOM 879 C C . GLY A 1 110 ? -0.743 5.852 12.665 1.00 96.44 110 GLY A C 1
ATOM 880 O O . GLY A 1 110 ? -1.375 6.357 13.590 1.00 96.44 110 GLY A O 1
ATOM 881 N N . ILE A 1 111 ? -0.339 4.579 12.695 1.00 96.75 111 ILE A N 1
ATOM 882 C CA . ILE A 1 111 ? -0.519 3.696 13.857 1.00 96.75 111 ILE A CA 1
ATOM 883 C C . ILE A 1 111 ? 0.338 4.195 15.024 1.00 96.75 111 ILE A C 1
ATOM 885 O O . ILE A 1 111 ? -0.157 4.319 16.143 1.00 96.75 111 ILE A O 1
ATOM 889 N N . TYR A 1 112 ? 1.609 4.517 14.768 1.00 96.94 112 TYR A N 1
ATOM 890 C CA . TYR A 1 112 ? 2.523 5.027 15.791 1.00 96.94 112 TYR A CA 1
ATOM 891 C C . TYR A 1 112 ? 2.030 6.346 16.405 1.00 96.94 112 TYR A C 1
ATOM 893 O O . TYR A 1 112 ? 2.063 6.505 17.622 1.00 96.94 112 TYR A O 1
ATOM 901 N N . THR A 1 113 ? 1.518 7.270 15.586 1.00 97.12 113 THR A N 1
ATOM 902 C CA . THR A 1 113 ? 0.973 8.562 16.039 1.00 97.12 113 THR A CA 1
ATOM 903 C C . THR A 1 113 ? -0.479 8.498 16.515 1.00 97.12 113 THR A C 1
ATOM 905 O O . THR A 1 113 ? -1.015 9.527 16.917 1.00 97.12 113 THR A O 1
ATOM 908 N N . GLN A 1 114 ? -1.118 7.321 16.484 1.00 95.00 114 GLN A N 1
ATOM 909 C CA . GLN A 1 114 ? -2.538 7.114 16.811 1.00 95.00 114 GLN A CA 1
ATOM 910 C C . GLN A 1 114 ? -3.528 7.877 15.905 1.00 95.00 114 GLN A C 1
ATOM 912 O O . GLN A 1 114 ? -4.700 8.016 16.245 1.00 95.00 114 GLN A O 1
ATOM 917 N N . GLU A 1 115 ? -3.093 8.347 14.733 1.00 95.12 115 GLU A N 1
ATOM 918 C CA . GLU A 1 115 ? -3.955 9.033 13.759 1.00 95.12 115 GLU A CA 1
ATOM 919 C C . GLU A 1 115 ? -4.852 8.046 12.990 1.00 95.12 115 GLU A C 1
ATOM 921 O O . GLU A 1 115 ? -5.995 8.360 12.663 1.00 95.12 115 GLU A O 1
ATOM 926 N N . LEU A 1 116 ? -4.342 6.842 12.711 1.00 94.56 116 LEU A N 1
ATOM 927 C CA . LEU A 1 116 ? -5.084 5.776 12.038 1.00 94.56 116 LEU A CA 1
ATOM 928 C C . LEU A 1 116 ? -4.745 4.413 12.670 1.00 94.56 116 LEU A C 1
ATOM 930 O O . LEU A 1 116 ? -3.903 3.681 12.145 1.00 94.56 116 LEU A O 1
ATOM 934 N N . PRO A 1 117 ? -5.377 4.051 13.803 1.00 94.50 117 PRO A N 1
ATOM 935 C CA . PRO A 1 117 ? -5.047 2.844 14.565 1.00 94.50 117 PRO A CA 1
ATOM 936 C C . PRO A 1 117 ? -5.710 1.586 13.972 1.00 94.50 117 PRO A C 1
ATOM 938 O O . PRO A 1 117 ? -6.520 0.917 14.614 1.00 94.50 117 PRO A O 1
ATOM 941 N N . VAL A 1 118 ? -5.387 1.269 12.718 1.00 96.25 118 VAL A N 1
ATOM 942 C CA . VAL A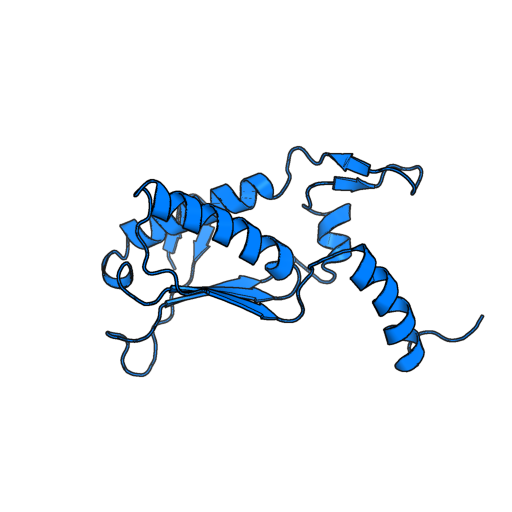 1 118 ? -5.876 0.070 12.017 1.00 96.25 118 VAL A CA 1
ATOM 943 C C . VAL A 1 118 ? -5.097 -1.180 12.431 1.00 96.25 118 VAL A C 1
ATOM 945 O O . VAL A 1 118 ? -3.900 -1.121 12.714 1.00 96.25 118 VAL A O 1
ATOM 948 N N . ASN A 1 119 ? -5.750 -2.345 12.414 1.00 97.00 119 ASN A N 1
ATOM 949 C CA . ASN A 1 119 ? -5.115 -3.640 12.694 1.00 97.00 119 ASN A CA 1
ATOM 950 C C . ASN A 1 119 ? -4.339 -4.165 11.465 1.00 97.00 119 ASN A C 1
ATOM 952 O O . ASN A 1 119 ? -4.705 -5.165 10.844 1.00 97.00 119 ASN A O 1
ATOM 956 N N . PHE A 1 120 ? -3.280 -3.446 11.086 1.00 97.62 120 PHE A N 1
ATOM 957 C CA . PHE A 1 120 ? -2.462 -3.733 9.907 1.00 97.62 120 PHE A CA 1
ATOM 958 C C . PHE A 1 120 ? -1.612 -4.997 10.095 1.00 97.62 120 PHE A C 1
ATOM 960 O O . PHE A 1 120 ? -0.855 -5.106 11.060 1.00 97.62 120 PHE A O 1
ATOM 967 N N . LYS A 1 121 ? -1.741 -5.960 9.174 1.00 98.00 121 LYS A N 1
ATOM 968 C CA . LYS A 1 121 ? -1.095 -7.281 9.260 1.00 98.00 121 LYS A CA 1
ATOM 969 C C . LYS A 1 121 ? 0.003 -7.516 8.236 1.00 98.00 121 LYS A C 1
ATOM 971 O O . LYS A 1 121 ? 0.894 -8.320 8.496 1.00 98.00 121 LYS A O 1
ATOM 976 N N . GLY A 1 122 ? -0.026 -6.828 7.098 1.00 96.12 122 GLY A N 1
ATOM 977 C CA . GLY A 1 122 ? 1.046 -6.957 6.122 1.00 96.12 122 GLY A CA 1
ATOM 978 C C . GLY A 1 122 ? 0.669 -6.557 4.708 1.00 96.12 122 GLY A C 1
ATOM 979 O O . GLY A 1 122 ? -0.360 -5.921 4.459 1.00 96.12 122 GLY A O 1
ATOM 980 N N . ILE A 1 123 ? 1.551 -6.948 3.790 1.00 97.50 123 ILE A N 1
ATOM 981 C CA . ILE A 1 123 ? 1.475 -6.601 2.377 1.00 97.50 123 ILE A CA 1
ATOM 982 C C . ILE A 1 123 ? 1.675 -7.807 1.468 1.00 97.50 123 ILE A C 1
ATOM 984 O O . ILE A 1 123 ? 2.379 -8.747 1.830 1.00 97.50 123 ILE A O 1
ATOM 988 N N . ALA A 1 124 ? 1.114 -7.739 0.261 1.00 93.62 124 ALA A N 1
ATOM 989 C CA . ALA A 1 124 ? 1.421 -8.666 -0.827 1.00 93.62 124 ALA A CA 1
ATOM 990 C C . ALA A 1 124 ? 1.557 -7.904 -2.149 1.00 93.62 124 ALA A C 1
ATOM 992 O O . ALA A 1 124 ? 0.754 -7.023 -2.447 1.00 93.62 124 ALA A O 1
ATOM 993 N N . ILE A 1 125 ? 2.581 -8.223 -2.939 1.00 91.25 125 ILE A N 1
ATOM 994 C CA . ILE A 1 125 ? 2.879 -7.513 -4.186 1.00 91.25 125 ILE A CA 1
ATOM 995 C C . ILE A 1 125 ? 3.067 -8.542 -5.302 1.00 91.25 125 ILE A C 1
ATOM 997 O O . ILE A 1 125 ? 4.023 -9.315 -5.272 1.00 91.25 125 ILE A O 1
ATOM 1001 N N . GLY A 1 126 ? 2.166 -8.547 -6.282 1.00 83.38 126 GLY A N 1
ATOM 1002 C CA . GLY A 1 126 ? 2.273 -9.366 -7.491 1.00 83.38 126 GLY A CA 1
ATOM 1003 C C . GLY A 1 126 ? 3.075 -8.646 -8.574 1.00 83.38 126 GLY A C 1
ATOM 1004 O O . GLY A 1 126 ? 2.844 -7.467 -8.824 1.00 83.38 126 GLY A O 1
ATOM 1005 N N . ASN A 1 127 ? 4.034 -9.326 -9.208 1.00 84.38 127 ASN A N 1
ATOM 1006 C CA . ASN A 1 127 ? 4.775 -8.816 -10.377 1.00 84.38 127 ASN A CA 1
ATOM 1007 C C . ASN A 1 127 ? 5.229 -7.342 -10.243 1.00 84.38 127 ASN A C 1
ATOM 1009 O O . ASN A 1 127 ? 5.078 -6.533 -11.160 1.00 84.38 127 ASN A O 1
ATOM 1013 N N . GLY A 1 128 ? 5.722 -6.982 -9.055 1.00 81.31 128 GLY A N 1
ATOM 1014 C CA . GLY A 1 128 ? 5.922 -5.594 -8.656 1.00 81.31 128 GLY A CA 1
ATOM 1015 C C . GLY A 1 128 ? 7.172 -4.932 -9.237 1.00 81.31 128 GLY A C 1
ATOM 1016 O O . GLY A 1 128 ? 8.196 -5.578 -9.462 1.00 81.31 128 GLY A O 1
ATOM 1017 N N . GLU A 1 129 ? 7.122 -3.611 -9.399 1.00 79.19 129 GLU A N 1
ATOM 1018 C CA . GLU A 1 129 ? 8.321 -2.780 -9.537 1.00 79.19 129 GLU A CA 1
ATOM 1019 C C . GLU A 1 129 ? 8.931 -2.485 -8.174 1.00 79.19 129 GLU A C 1
ATOM 1021 O O . GLU A 1 129 ? 8.378 -1.708 -7.400 1.00 79.19 129 GLU A O 1
ATOM 1026 N N . LEU A 1 130 ? 10.061 -3.121 -7.878 1.00 78.94 130 LEU A N 1
ATOM 1027 C CA . LEU A 1 130 ? 10.766 -2.975 -6.603 1.00 78.94 130 LEU A CA 1
ATOM 1028 C C . LEU A 1 130 ? 12.116 -2.285 -6.787 1.00 78.94 130 LEU A C 1
ATOM 1030 O O . LEU A 1 130 ? 12.576 -1.566 -5.901 1.00 78.94 130 LEU A O 1
ATOM 1034 N N . THR A 1 131 ? 12.789 -2.522 -7.917 1.00 76.56 131 THR A N 1
ATOM 1035 C CA . THR A 1 131 ? 14.074 -1.892 -8.234 1.00 76.56 131 THR A CA 1
ATOM 1036 C C . THR A 1 131 ? 14.326 -1.884 -9.736 1.00 76.56 131 THR A C 1
ATOM 1038 O O . THR A 1 131 ? 14.553 -2.931 -10.347 1.00 76.56 131 THR A O 1
ATOM 1041 N N . THR A 1 132 ? 14.480 -0.678 -10.283 1.00 67.69 132 THR A N 1
ATOM 1042 C CA . THR A 1 132 ? 14.747 -0.436 -11.708 1.00 67.69 132 THR A CA 1
ATOM 1043 C C . THR A 1 132 ? 15.965 -1.198 -12.212 1.00 67.69 132 THR A C 1
ATOM 1045 O O . THR A 1 132 ? 15.919 -1.837 -13.256 1.00 67.69 132 THR A O 1
ATOM 1048 N N . LYS A 1 133 ? 17.069 -1.166 -11.455 1.00 72.81 133 LYS A N 1
ATOM 1049 C CA . LYS A 1 133 ? 18.333 -1.800 -11.851 1.00 72.81 133 LYS A CA 1
ATOM 1050 C C . LYS A 1 133 ? 18.173 -3.307 -12.050 1.00 72.81 133 LYS A C 1
ATOM 1052 O O . LYS A 1 133 ? 18.615 -3.846 -13.057 1.00 72.81 133 LYS A O 1
ATOM 1057 N N . HIS A 1 134 ? 17.543 -3.989 -11.098 1.00 72.62 134 HIS A N 1
ATOM 1058 C CA . HIS A 1 134 ? 17.355 -5.435 -11.177 1.00 72.62 134 HIS A CA 1
ATOM 1059 C C . HIS A 1 134 ? 16.328 -5.818 -12.247 1.00 72.62 134 HIS A C 1
ATOM 1061 O O . HIS A 1 134 ? 16.507 -6.829 -12.925 1.00 72.62 134 HIS A O 1
ATOM 1067 N N . GLN A 1 135 ? 15.304 -4.991 -12.462 1.00 73.38 135 GLN A N 1
ATOM 1068 C CA . GLN A 1 135 ? 14.281 -5.246 -13.476 1.00 73.38 135 GLN A CA 1
ATOM 1069 C C . GLN A 1 135 ? 14.791 -5.012 -14.900 1.00 73.38 135 GLN A C 1
ATOM 1071 O O . GLN A 1 135 ? 14.620 -5.878 -15.750 1.00 73.38 135 GLN A O 1
ATOM 1076 N N . VAL A 1 136 ? 15.527 -3.929 -15.157 1.00 74.00 136 VAL A N 1
ATOM 1077 C CA . VAL A 1 136 ? 16.166 -3.700 -16.466 1.00 74.00 136 VAL A CA 1
ATOM 1078 C C . VAL A 1 136 ? 17.223 -4.769 -16.765 1.00 74.00 136 VAL A C 1
ATOM 1080 O O . VAL A 1 136 ? 17.304 -5.264 -17.887 1.00 74.00 136 VAL A O 1
ATOM 1083 N N . ASN A 1 137 ? 18.001 -5.188 -15.764 1.00 79.56 137 ASN A N 1
ATOM 1084 C CA . ASN A 1 137 ? 19.001 -6.239 -15.964 1.00 79.56 137 ASN A CA 1
ATOM 1085 C C . ASN A 1 137 ? 18.373 -7.605 -16.280 1.00 79.56 137 ASN A C 1
ATOM 1087 O O . ASN A 1 137 ? 18.956 -8.386 -17.029 1.00 79.56 137 ASN A O 1
ATOM 1091 N N . SER A 1 138 ? 17.204 -7.909 -15.711 1.00 80.38 138 SER A N 1
ATOM 1092 C CA . SER A 1 138 ? 16.530 -9.195 -15.921 1.00 80.38 138 SER A CA 1
ATOM 1093 C C . SER A 1 138 ? 15.670 -9.220 -17.181 1.00 80.38 138 SER A C 1
ATOM 1095 O O . SER A 1 138 ? 15.630 -10.255 -17.845 1.00 80.38 138 SER A O 1
ATOM 1097 N N . VAL A 1 139 ? 15.042 -8.102 -17.567 1.00 81.50 139 VAL A N 1
ATOM 1098 C CA . VAL A 1 139 ? 14.115 -8.080 -18.710 1.00 81.50 139 VAL A CA 1
ATOM 1099 C C . VAL A 1 139 ? 14.810 -8.441 -20.021 1.00 81.50 139 VAL A C 1
ATOM 1101 O O . VAL A 1 139 ? 14.268 -9.219 -20.796 1.00 81.50 139 VAL A O 1
ATOM 1104 N N . ILE A 1 140 ? 16.041 -7.972 -20.253 1.00 80.81 140 ILE A N 1
ATOM 1105 C CA . ILE A 1 140 ? 16.795 -8.298 -21.476 1.00 80.81 140 ILE A CA 1
ATOM 1106 C C . ILE A 1 140 ? 17.051 -9.808 -21.561 1.00 80.81 140 ILE A C 1
ATOM 1108 O O . ILE A 1 140 ? 16.832 -10.426 -22.603 1.00 80.81 140 ILE A O 1
ATOM 1112 N N . PHE A 1 141 ? 17.466 -10.420 -20.450 1.00 83.50 141 PHE A N 1
ATOM 1113 C CA . PHE A 1 141 ? 17.696 -11.862 -20.381 1.00 83.50 141 PHE A CA 1
ATOM 1114 C C . PHE A 1 141 ? 16.394 -12.660 -20.539 1.00 83.50 141 PHE A C 1
ATOM 1116 O O . PHE A 1 141 ? 16.357 -13.674 -21.238 1.00 83.50 141 PHE A O 1
ATOM 1123 N N . GLN A 1 142 ? 15.302 -12.188 -19.939 1.00 82.38 142 GLN A N 1
ATOM 1124 C CA . GLN A 1 142 ? 13.987 -12.813 -20.052 1.00 82.38 142 GLN A CA 1
ATOM 1125 C C . GLN A 1 142 ? 13.463 -12.775 -21.496 1.00 82.38 142 GLN A C 1
ATOM 1127 O O . GLN A 1 142 ? 13.028 -13.795 -22.021 1.00 82.38 142 GLN A O 1
ATOM 1132 N N . LEU A 1 143 ? 13.570 -11.631 -22.175 1.00 81.75 143 LEU A N 1
ATOM 1133 C CA . LEU A 1 143 ? 13.161 -11.486 -23.575 1.00 81.75 143 LEU A CA 1
ATOM 1134 C C . LEU A 1 143 ? 13.977 -12.390 -24.505 1.00 81.75 143 LEU A C 1
ATOM 1136 O O . LEU A 1 143 ? 13.418 -13.011 -25.408 1.00 81.75 143 LEU A O 1
ATOM 1140 N N . TYR A 1 144 ? 15.283 -12.505 -24.260 1.00 86.25 144 TYR A N 1
ATOM 1141 C CA . TYR A 1 144 ? 16.149 -13.408 -25.012 1.00 86.25 144 TYR A CA 1
ATOM 1142 C C . TYR A 1 144 ? 15.781 -14.883 -24.790 1.00 86.25 144 TYR A C 1
ATOM 1144 O O . TYR A 1 144 ? 15.615 -15.635 -25.748 1.00 86.25 144 TYR A O 1
ATOM 1152 N N . THR A 1 145 ? 15.610 -15.307 -23.535 1.00 88.31 145 THR A N 1
ATOM 1153 C CA . THR A 1 145 ? 15.280 -16.709 -23.207 1.00 88.31 145 THR A CA 1
ATOM 1154 C C . THR A 1 145 ? 13.896 -17.128 -23.692 1.00 88.31 145 THR A C 1
ATOM 1156 O O . THR A 1 145 ? 13.681 -18.308 -23.958 1.00 88.31 145 THR A O 1
ATOM 1159 N N . TYR A 1 146 ? 12.973 -16.181 -23.857 1.00 90.31 146 TYR A N 1
ATOM 1160 C CA . TYR A 1 146 ? 11.635 -16.433 -24.399 1.00 90.31 146 TYR A CA 1
ATOM 1161 C C . TYR A 1 146 ? 11.565 -16.294 -25.926 1.00 90.31 146 TYR A C 1
ATOM 1163 O O . TYR A 1 146 ? 10.481 -16.384 -26.498 1.00 90.31 146 TYR A O 1
ATOM 1171 N N . GLY A 1 147 ? 12.700 -16.078 -26.599 1.00 88.25 147 GLY A N 1
ATOM 1172 C CA . GLY A 1 147 ? 12.762 -15.979 -28.059 1.00 88.25 147 GLY A CA 1
ATOM 1173 C C . GLY A 1 147 ? 12.127 -14.709 -28.631 1.00 88.25 147 GLY A C 1
ATOM 1174 O O . GLY A 1 147 ? 11.842 -14.659 -29.823 1.00 88.25 147 GLY A O 1
ATOM 1175 N N . LEU A 1 148 ? 11.901 -13.686 -27.803 1.00 83.88 148 LEU A N 1
ATOM 1176 C CA . LEU A 1 148 ? 11.303 -12.412 -28.217 1.00 83.88 148 LEU A CA 1
ATOM 1177 C C . LEU A 1 148 ? 12.337 -11.446 -28.811 1.00 83.88 148 LEU A C 1
ATOM 1179 O O . LEU A 1 148 ? 11.977 -10.556 -29.576 1.00 83.88 148 LEU A O 1
ATOM 1183 N N . VAL A 1 149 ? 13.618 -11.617 -28.471 1.00 84.38 149 VAL A N 1
ATOM 1184 C CA . VAL A 1 149 ? 14.740 -10.850 -29.033 1.00 84.38 149 VAL A CA 1
ATOM 1185 C C . VAL A 1 149 ? 15.867 -11.812 -29.415 1.00 84.38 149 VAL A C 1
ATOM 1187 O O . VAL A 1 149 ? 16.260 -12.662 -28.618 1.00 84.38 149 VAL A O 1
ATOM 1190 N N . GLY A 1 150 ? 16.381 -11.682 -30.642 1.00 78.44 150 GLY A N 1
ATOM 1191 C CA . GLY A 1 150 ? 17.492 -12.481 -31.173 1.00 78.44 150 GLY A CA 1
ATOM 1192 C C . GLY A 1 150 ? 18.859 -11.815 -30.997 1.00 78.44 150 GLY A C 1
ATOM 1193 O O . GLY A 1 150 ? 18.954 -10.650 -30.615 1.00 78.44 150 GLY A O 1
ATOM 1194 N N . ARG A 1 151 ? 19.937 -12.553 -31.294 1.00 81.50 151 ARG A N 1
ATOM 1195 C CA . ARG A 1 151 ? 21.280 -11.961 -31.398 1.00 81.50 151 ARG A CA 1
ATOM 1196 C C . ARG A 1 151 ? 21.360 -11.150 -32.694 1.00 81.50 151 ARG A C 1
ATOM 1198 O O . ARG A 1 151 ? 21.028 -11.686 -33.748 1.00 81.50 151 ARG A O 1
ATOM 1205 N N . THR A 1 152 ? 21.771 -9.891 -32.589 1.00 70.69 152 THR A N 1
ATOM 1206 C CA . THR A 1 152 ? 22.141 -9.033 -33.726 1.00 70.69 152 THR A CA 1
ATOM 1207 C C . THR A 1 152 ? 23.597 -9.227 -34.095 1.00 70.69 152 THR A C 1
ATOM 1209 O O . THR A 1 152 ? 24.402 -9.335 -33.139 1.00 70.69 152 THR A O 1
#

Radius of gyration: 18.31 Å; chains: 1; bounding box: 42×34×50 Å

Foldseek 3Di:
DDDQPHDDDDDDADPPPSLAAAAEAEDEDDPDDALLCCQAPNANQWHDDPVNPDIDGDPNHCLVVLVVVLSSVLSVCVVVVSNQAGAYEYEYEACCLVNRVSNVVVQVVCCVVVVRVGNYDYYYYYNYDNDPVVCVVVVVVVCVVVVVDDDD

InterPro domains:
  IPR001563 Peptidase S10, serine carboxypeptidase [PF00450] (64-149)
  IPR001563 Peptidase S10, serine carboxypeptidase [PR00724] (58-70)
  IPR001563 Peptidase S10, serine carboxypeptidase [PR00724] (76-101)
  IPR001563 Peptidase S10, serine carboxypeptidase [PTHR11802] (64-150)
  IPR018202 Serine carboxypeptidase, serine active site [PS00131] (90-97)
  IPR029058 Alpha/Beta hydrolase fold [G3DSA:3.40.50.1820] (10-65)
  IPR029058 Alpha/Beta hydrolase fold [G3DSA:3.40.50.1820] (66-152)
  IPR029058 Alpha/Beta hydrolase fold [SSF53474] (11-150)

Secondary structure (DSSP, 8-state):
-EEETTEEE-----SS-TTTSPEEEEEE--SSS-HHHIIIIISSSEEE-TTSS-EEE-TT-THHHHHHHHHHHHHHHHH-GGGTTS-EEEEEETTHHHHHHHHHHHHHHHHHTTSS---EEEEEEES----HHHHHHHHHHHHHHTTSS---

Sequence (152 aa):
MVLTRGALSRLVESQNYASTAPLLLWLNGGPGSSSVWGMLTENGPFRPNKDGKTLYENVYSWNKTADENYNALKDFFSIYPQYLRREFFVTGESYGGVYVPTLSRRILQGIYTQELPVNFKGIAIGNGELTTKHQVNSVIFQLYTYGLVGRT

pLDDT: mean 79.15, std 15.79, range [34.03, 98.0]

Organism: NCBI:txid51022